Protein AF-A0A268JX99-F1 (afdb_monomer_lite)

Structure (mmCIF, N/CA/C/O backbone):
data_AF-A0A268JX99-F1
#
_entry.id   AF-A0A268JX99-F1
#
loop_
_atom_site.group_PDB
_atom_site.id
_atom_site.type_symbol
_atom_site.label_atom_id
_atom_site.label_alt_id
_atom_site.label_comp_id
_atom_site.label_asym_id
_atom_site.label_entity_id
_atom_site.label_seq_id
_atom_site.pdbx_PDB_ins_code
_atom_site.Cartn_x
_atom_site.Cartn_y
_atom_site.Cartn_z
_atom_site.occupancy
_atom_site.B_iso_or_equiv
_atom_site.auth_seq_id
_atom_site.auth_comp_id
_atom_site.auth_asym_id
_atom_site.auth_atom_id
_atom_site.pdbx_PDB_model_num
ATOM 1 N N . MET A 1 1 ? -8.372 -2.451 18.301 1.00 54.44 1 MET A N 1
ATOM 2 C CA . MET A 1 1 ? -7.242 -3.238 17.772 1.00 54.44 1 MET A CA 1
ATOM 3 C C . MET A 1 1 ? -6.414 -2.342 16.868 1.00 54.44 1 MET A C 1
ATOM 5 O O . MET A 1 1 ? -6.987 -1.470 16.221 1.00 54.44 1 MET A O 1
ATOM 9 N N . ASP A 1 2 ? -5.089 -2.458 16.917 1.00 62.16 2 ASP A N 1
ATOM 10 C CA . ASP A 1 2 ? -4.181 -1.616 16.133 1.00 62.16 2 ASP A CA 1
ATOM 11 C C . ASP A 1 2 ? -4.089 -2.175 14.704 1.00 62.16 2 ASP A C 1
ATOM 13 O O . ASP A 1 2 ? -3.184 -2.923 14.355 1.00 62.16 2 ASP A O 1
ATOM 17 N N . ASN A 1 3 ? -5.097 -1.874 13.880 1.00 75.62 3 ASN A N 1
ATOM 18 C CA . ASN A 1 3 ? -5.228 -2.429 12.526 1.00 75.62 3 ASN A CA 1
ATOM 19 C C . ASN A 1 3 ? -4.306 -1.731 11.503 1.00 75.62 3 ASN A C 1
ATOM 21 O O . ASN A 1 3 ? -4.454 -1.933 10.301 1.00 75.62 3 ASN A O 1
ATOM 25 N N . GLY A 1 4 ? -3.364 -0.899 11.958 1.00 75.62 4 GLY A N 1
ATOM 26 C CA . GLY A 1 4 ? -2.453 -0.134 11.103 1.00 75.62 4 GLY A CA 1
ATOM 27 C C . GLY A 1 4 ? -1.672 -0.988 10.093 1.00 75.62 4 GLY A C 1
ATOM 28 O O . GLY A 1 4 ? -1.702 -0.653 8.912 1.00 75.62 4 GLY A O 1
ATOM 29 N N . PRO A 1 5 ? -1.035 -2.105 10.499 1.00 78.44 5 PRO A N 1
ATOM 30 C CA . PRO A 1 5 ? -0.328 -2.988 9.567 1.00 78.44 5 PRO A CA 1
ATOM 31 C C . PRO A 1 5 ? -1.248 -3.614 8.511 1.00 78.44 5 PRO A C 1
ATOM 33 O O . PRO A 1 5 ? -0.860 -3.756 7.358 1.00 78.44 5 PRO A O 1
ATOM 36 N N . PHE A 1 6 ? -2.490 -3.940 8.877 1.00 82.12 6 PHE A N 1
ATOM 37 C CA . PHE A 1 6 ? -3.470 -4.501 7.946 1.00 82.12 6 PHE A CA 1
ATOM 38 C C . PHE A 1 6 ? -3.927 -3.466 6.909 1.00 82.12 6 PHE A C 1
ATOM 40 O O . PHE A 1 6 ? -3.961 -3.756 5.716 1.00 82.12 6 PHE A O 1
ATOM 47 N N . VAL A 1 7 ? -4.204 -2.234 7.351 1.00 83.81 7 VAL A N 1
ATOM 48 C CA . VAL A 1 7 ? -4.532 -1.105 6.463 1.00 83.81 7 VAL A CA 1
ATOM 49 C C . VAL A 1 7 ? -3.357 -0.775 5.541 1.00 83.81 7 VAL A C 1
ATOM 51 O O . VAL A 1 7 ? -3.575 -0.482 4.370 1.00 83.81 7 VAL A O 1
ATOM 54 N N . PHE A 1 8 ? -2.120 -0.882 6.038 1.00 80.06 8 PHE A N 1
ATOM 55 C CA . PHE A 1 8 ? -0.919 -0.705 5.225 1.00 80.06 8 PHE A CA 1
ATOM 56 C C . PHE A 1 8 ? -0.851 -1.731 4.098 1.00 80.06 8 PHE A C 1
ATOM 58 O O . PHE A 1 8 ? -0.723 -1.351 2.941 1.00 80.06 8 PHE A O 1
ATOM 65 N N . ILE A 1 9 ? -0.983 -3.020 4.428 1.00 84.44 9 ILE A N 1
ATOM 66 C CA . ILE A 1 9 ? -0.908 -4.113 3.452 1.00 84.44 9 ILE A CA 1
ATOM 67 C C . ILE A 1 9 ? -2.011 -3.973 2.395 1.00 84.44 9 ILE A C 1
ATOM 69 O O . ILE A 1 9 ? -1.729 -4.094 1.208 1.00 84.44 9 ILE A O 1
ATOM 73 N N . LEU A 1 10 ? -3.243 -3.648 2.798 1.00 87.25 10 LEU A N 1
ATOM 74 C CA . LEU A 1 10 ? -4.350 -3.395 1.868 1.00 87.25 10 LEU A CA 1
ATOM 75 C C . LEU A 1 10 ? -4.081 -2.209 0.939 1.00 87.25 10 LEU A C 1
ATOM 77 O O . LEU A 1 10 ? -4.292 -2.320 -0.268 1.00 87.25 10 LEU A O 1
ATOM 81 N N . ALA A 1 11 ? -3.598 -1.091 1.487 1.00 84.94 11 ALA A N 1
ATOM 82 C CA . ALA A 1 11 ? -3.247 0.082 0.697 1.00 84.94 11 ALA A CA 1
ATOM 83 C C . ALA A 1 11 ? -2.117 -0.232 -0.289 1.00 84.94 11 ALA A C 1
ATOM 85 O O . ALA A 1 11 ? -2.171 0.211 -1.429 1.00 84.94 11 ALA A O 1
ATOM 86 N N . LEU A 1 12 ? -1.130 -1.025 0.131 1.00 84.75 12 LEU A N 1
ATOM 87 C CA . LEU A 1 12 ? 0.023 -1.409 -0.679 1.00 84.75 12 LEU A CA 1
ATOM 88 C C . LEU A 1 12 ? -0.379 -2.360 -1.815 1.00 84.75 12 LEU A C 1
ATOM 90 O O . LEU A 1 12 ? 0.032 -2.145 -2.951 1.00 84.75 12 LEU A O 1
ATOM 94 N N . ILE A 1 13 ? -1.251 -3.340 -1.549 1.00 88.38 13 ILE A N 1
ATOM 95 C CA . ILE A 1 13 ? -1.820 -4.232 -2.574 1.00 88.38 13 ILE A CA 1
ATOM 96 C C . ILE A 1 13 ? -2.651 -3.437 -3.587 1.00 88.38 13 ILE A C 1
ATOM 98 O O . ILE A 1 13 ? -2.449 -3.585 -4.791 1.00 88.38 13 ILE A O 1
ATOM 102 N N . GLY A 1 14 ? -3.558 -2.572 -3.120 1.00 85.00 14 GLY A N 1
ATOM 103 C CA . GLY A 1 14 ? -4.390 -1.748 -4.003 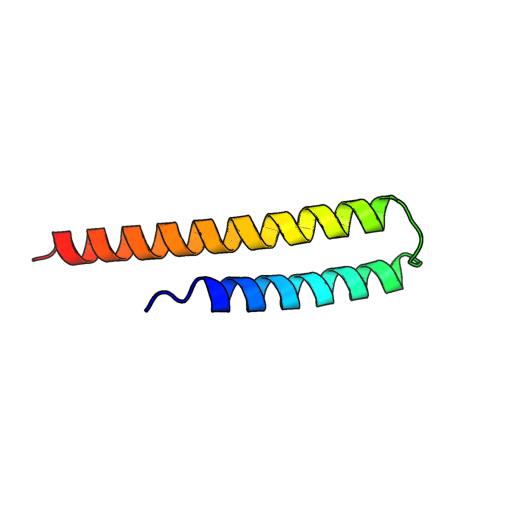1.00 85.00 14 GLY A CA 1
ATOM 104 C C . GLY A 1 14 ? -3.552 -0.847 -4.911 1.00 85.00 14 GLY A C 1
ATOM 105 O O . GLY A 1 14 ? -3.811 -0.750 -6.110 1.00 85.00 14 GLY A O 1
ATOM 106 N N . ASN A 1 15 ? -2.490 -0.261 -4.359 1.00 83.62 15 ASN A N 1
ATOM 107 C CA . ASN A 1 15 ? -1.549 0.550 -5.118 1.00 83.62 15 ASN A CA 1
ATOM 108 C C . ASN A 1 15 ? -0.722 -0.265 -6.118 1.00 83.62 15 ASN A C 1
ATOM 110 O O . ASN A 1 15 ? -0.506 0.196 -7.235 1.00 83.62 15 ASN A O 1
ATOM 114 N N . PHE A 1 16 ? -0.283 -1.473 -5.757 1.00 83.50 16 PHE A N 1
ATOM 115 C CA . PHE A 1 16 ? 0.433 -2.362 -6.675 1.00 83.50 16 PHE A CA 1
ATOM 116 C C . PHE A 1 16 ? -0.422 -2.729 -7.887 1.00 83.50 16 PHE A C 1
ATOM 118 O O . PHE A 1 16 ? 0.070 -2.681 -9.010 1.00 83.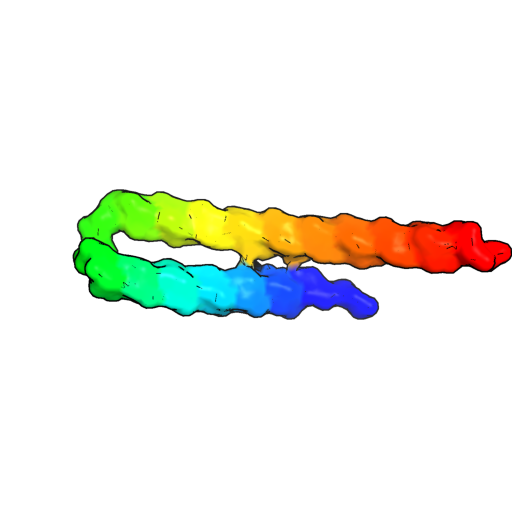50 16 PHE A O 1
ATOM 125 N N . ILE A 1 17 ? -1.705 -3.041 -7.677 1.00 85.06 17 ILE A N 1
ATOM 126 C CA . ILE A 1 17 ? -2.646 -3.348 -8.764 1.00 85.06 17 ILE A CA 1
ATOM 127 C C . ILE A 1 17 ? -2.794 -2.143 -9.700 1.00 85.06 17 ILE A C 1
ATOM 129 O O . ILE A 1 17 ? -2.722 -2.298 -10.918 1.00 85.06 17 ILE A O 1
ATOM 133 N N . LEU A 1 18 ? -2.956 -0.941 -9.138 1.00 82.81 18 LEU A N 1
ATOM 134 C CA . LEU A 1 18 ? -3.065 0.300 -9.907 1.00 82.81 18 LEU A CA 1
ATOM 135 C C . LEU A 1 18 ? -1.800 0.592 -10.713 1.00 82.81 18 LEU A C 1
ATOM 137 O O . LEU A 1 18 ? -1.891 0.885 -11.902 1.00 82.81 18 LEU A O 1
ATOM 141 N N . ILE A 1 19 ? -0.627 0.477 -10.091 1.00 79.81 19 ILE A N 1
ATOM 142 C CA . ILE A 1 19 ? 0.649 0.718 -10.764 1.00 79.81 19 ILE A CA 1
ATOM 143 C C . ILE A 1 19 ? 0.869 -0.305 -11.863 1.00 79.81 19 ILE A C 1
ATOM 145 O O . ILE A 1 19 ? 1.130 0.097 -12.983 1.00 79.81 19 ILE A O 1
ATOM 149 N N . PHE A 1 20 ? 0.739 -1.605 -11.598 1.00 78.31 20 PHE A 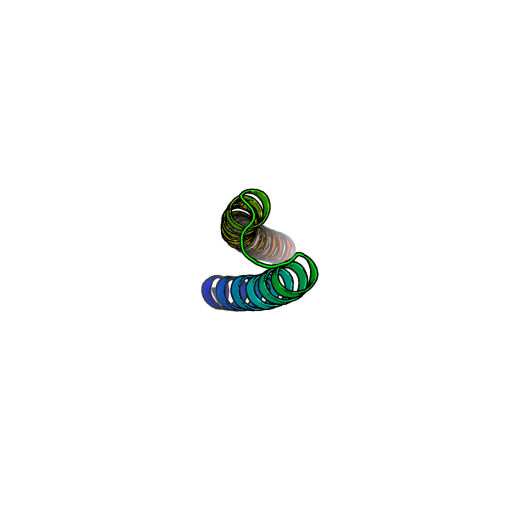N 1
ATOM 150 C CA . PHE A 1 20 ? 0.949 -2.615 -12.637 1.00 78.31 20 PHE A CA 1
ATOM 151 C C . PHE A 1 20 ? -0.055 -2.476 -13.783 1.00 7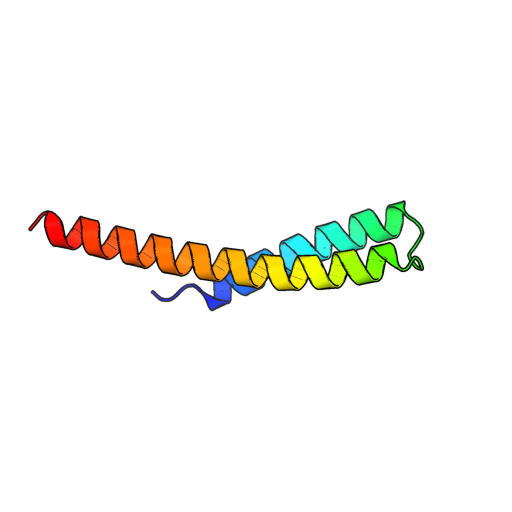8.31 20 PHE A C 1
ATOM 153 O O . PHE A 1 20 ? 0.337 -2.586 -14.942 1.00 78.31 20 PHE A O 1
ATOM 160 N N . GLY A 1 21 ? -1.322 -2.176 -13.480 1.00 81.81 21 GLY A N 1
ATOM 161 C CA . GLY A 1 21 ? -2.339 -1.924 -14.500 1.00 81.81 21 GLY A CA 1
ATOM 162 C C . GLY A 1 21 ? -2.006 -0.715 -15.378 1.00 81.81 21 GLY A C 1
ATOM 163 O O . GLY A 1 21 ? -2.064 -0.806 -16.603 1.00 81.81 21 GLY A O 1
ATOM 164 N N . LEU A 1 22 ? -1.599 0.401 -14.769 1.00 76.94 22 LEU A N 1
ATOM 165 C CA . LEU A 1 22 ? -1.195 1.607 -15.496 1.00 76.94 22 LEU A CA 1
ATOM 166 C C . LEU A 1 22 ? 0.142 1.421 -16.231 1.00 76.94 22 LEU A C 1
ATOM 168 O O . LEU A 1 22 ? 0.276 1.845 -17.370 1.00 76.94 22 LEU A O 1
ATOM 172 N N . GLY A 1 23 ? 1.113 0.743 -15.626 1.00 74.38 23 GLY A N 1
ATOM 173 C CA . GLY A 1 23 ? 2.420 0.451 -16.220 1.00 74.38 23 GLY A CA 1
ATOM 174 C C . GLY A 1 23 ? 2.332 -0.443 -17.444 1.00 74.38 23 GLY A C 1
ATOM 175 O O . GLY A 1 23 ? 3.019 -0.198 -18.434 1.00 74.38 23 GLY A O 1
ATOM 176 N N . PHE A 1 24 ? 1.441 -1.436 -17.406 1.00 76.25 24 PHE A N 1
ATOM 177 C CA . PHE A 1 24 ? 1.141 -2.284 -18.554 1.00 76.25 24 PHE A CA 1
ATOM 178 C C . PHE A 1 24 ? 0.523 -1.483 -19.708 1.00 76.25 24 PHE A C 1
ATOM 180 O O . PHE A 1 24 ? 0.895 -1.684 -20.859 1.00 76.25 24 PHE A O 1
ATOM 187 N N . LEU A 1 25 ? -0.374 -0.538 -19.404 1.00 75.06 25 LEU A N 1
ATOM 188 C CA . LEU A 1 25 ? -0.979 0.349 -20.405 1.00 75.06 25 LEU A CA 1
ATOM 189 C C . LEU A 1 25 ? 0.022 1.337 -21.023 1.00 75.06 25 LEU A C 1
ATOM 191 O O . LEU A 1 25 ? -0.130 1.704 -22.184 1.00 75.06 25 LEU A O 1
ATOM 195 N N . VAL A 1 26 ? 1.018 1.782 -20.254 1.00 72.75 26 VAL A N 1
ATOM 196 C CA . VAL A 1 26 ? 1.947 2.856 -20.651 1.00 72.75 26 VAL A CA 1
ATOM 197 C C . VAL A 1 26 ? 3.257 2.323 -21.259 1.00 72.75 26 VAL A C 1
ATOM 199 O O . VAL A 1 26 ? 4.012 3.091 -21.845 1.00 72.75 26 VAL A O 1
ATOM 202 N N . GLY A 1 27 ? 3.522 1.012 -21.203 1.00 69.75 27 GLY A N 1
ATOM 203 C CA . GLY A 1 27 ? 4.707 0.411 -21.834 1.00 69.75 27 GLY A CA 1
ATOM 204 C C . GLY A 1 27 ? 5.942 0.292 -20.931 1.00 69.75 27 GLY A C 1
ATOM 205 O O . GLY A 1 27 ? 7.058 0.234 -21.433 1.00 69.75 27 GLY A O 1
ATOM 206 N N . GLY A 1 28 ? 5.744 0.221 -19.609 1.00 64.81 28 GLY A N 1
ATOM 207 C CA . GLY A 1 28 ? 6.618 -0.455 -18.633 1.00 64.81 28 GLY A CA 1
ATOM 208 C C . GLY A 1 28 ? 7.994 0.132 -18.284 1.00 64.81 28 GLY A C 1
ATOM 209 O O . GLY A 1 28 ? 8.440 -0.064 -17.157 1.00 64.81 28 GLY A O 1
ATOM 210 N N . GLU A 1 29 ? 8.662 0.861 -19.175 1.00 68.31 29 GLU A N 1
ATOM 211 C CA . GLU A 1 29 ? 10.074 1.254 -18.995 1.00 68.31 29 GLU A CA 1
ATOM 212 C C . GLU A 1 29 ? 10.288 2.767 -19.096 1.00 68.31 29 GLU A C 1
ATOM 214 O O . GLU A 1 29 ? 11.205 3.254 -19.756 1.00 68.31 29 GLU A O 1
ATOM 219 N N . SER A 1 30 ? 9.424 3.532 -18.432 1.00 76.06 30 SER A N 1
ATOM 220 C CA . SER A 1 30 ? 9.530 4.988 -18.392 1.00 76.06 30 SER A CA 1
ATOM 221 C C . SER A 1 30 ? 9.985 5.477 -17.004 1.00 76.06 30 SER A C 1
ATOM 223 O O . SER A 1 30 ? 9.586 4.908 -15.981 1.00 76.06 30 SER A O 1
ATOM 225 N N . PRO A 1 31 ? 10.816 6.532 -16.906 1.00 79.62 31 PRO A N 1
ATOM 226 C CA . PRO A 1 31 ? 11.186 7.136 -15.622 1.00 79.62 31 PRO A CA 1
ATOM 227 C C . PRO A 1 31 ? 9.968 7.557 -14.786 1.00 79.62 31 PRO A C 1
ATOM 229 O O . PRO A 1 31 ? 9.997 7.485 -13.555 1.00 79.62 31 PRO A O 1
ATOM 232 N N . GLU A 1 32 ? 8.874 7.942 -15.445 1.00 81.31 32 GLU A N 1
ATOM 233 C CA . GLU A 1 32 ? 7.604 8.296 -14.813 1.00 81.31 32 GLU A CA 1
ATOM 234 C C . GLU A 1 32 ? 7.005 7.115 -14.041 1.00 81.31 32 GLU A C 1
ATOM 236 O O . GLU A 1 32 ? 6.449 7.317 -12.962 1.00 81.31 32 GLU A O 1
ATOM 241 N N . PHE A 1 33 ? 7.172 5.883 -14.532 1.00 77.81 33 PHE A N 1
ATOM 242 C CA . PHE A 1 33 ? 6.698 4.672 -13.863 1.00 77.81 33 PHE A CA 1
ATOM 243 C C . PHE A 1 33 ? 7.424 4.413 -12.533 1.00 77.81 33 PHE A C 1
ATOM 245 O O . PHE A 1 33 ? 6.802 4.080 -11.517 1.00 77.81 33 PHE A O 1
ATOM 252 N N . THR A 1 34 ? 8.740 4.637 -12.509 1.00 81.12 34 THR A N 1
ATOM 253 C CA . THR A 1 34 ? 9.554 4.543 -11.287 1.00 81.12 34 THR A CA 1
ATOM 254 C C . THR A 1 34 ? 9.132 5.598 -10.265 1.00 81.12 34 THR A C 1
ATOM 256 O O . THR A 1 34 ? 8.962 5.290 -9.084 1.00 81.12 34 THR A O 1
ATOM 259 N N . ILE A 1 35 ? 8.892 6.835 -10.711 1.00 84.69 35 ILE A N 1
ATOM 260 C CA . ILE A 1 35 ? 8.423 7.930 -9.849 1.00 84.69 35 ILE A CA 1
ATOM 261 C C . ILE A 1 35 ? 7.037 7.609 -9.268 1.00 84.69 35 ILE A C 1
ATOM 263 O O . ILE A 1 35 ? 6.834 7.736 -8.059 1.00 84.69 35 ILE A O 1
ATOM 267 N N . LEU A 1 36 ? 6.105 7.129 -10.096 1.00 83.12 36 LEU A N 1
ATOM 268 C CA . LEU A 1 36 ? 4.771 6.684 -9.676 1.00 83.12 36 LEU A CA 1
ATOM 269 C C . LEU A 1 36 ? 4.842 5.581 -8.615 1.00 83.12 36 LEU A C 1
ATOM 271 O O . LEU A 1 36 ? 4.119 5.633 -7.618 1.00 83.12 36 LEU A O 1
ATOM 275 N N . SER A 1 37 ? 5.751 4.623 -8.793 1.00 79.62 37 SER A N 1
ATOM 276 C CA . SER A 1 37 ? 5.973 3.531 -7.842 1.00 79.62 37 SER A CA 1
ATOM 277 C C . SER A 1 37 ? 6.440 4.040 -6.475 1.00 79.62 37 SER A C 1
ATOM 279 O O . SER A 1 37 ? 5.909 3.628 -5.443 1.00 79.62 37 SER A O 1
ATOM 281 N N . ILE A 1 38 ? 7.376 4.993 -6.450 1.00 83.88 38 ILE A N 1
ATOM 282 C CA . ILE A 1 38 ? 7.866 5.606 -5.206 1.00 83.88 38 ILE A CA 1
ATOM 283 C C . ILE A 1 38 ? 6.757 6.413 -4.517 1.00 83.88 38 ILE A C 1
ATOM 285 O O . ILE A 1 38 ? 6.541 6.255 -3.313 1.00 83.88 38 ILE A O 1
ATOM 289 N N . ILE A 1 39 ? 6.028 7.251 -5.264 1.00 87.31 39 ILE A N 1
ATOM 290 C CA . ILE A 1 39 ? 4.923 8.071 -4.731 1.00 87.31 39 ILE A CA 1
ATOM 291 C C . ILE A 1 39 ? 3.845 7.188 -4.107 1.00 87.31 39 ILE A C 1
ATOM 293 O O . ILE A 1 39 ? 3.330 7.481 -3.031 1.00 87.31 39 ILE A O 1
ATOM 297 N N . SER A 1 40 ? 3.523 6.086 -4.763 1.00 84.88 40 SER A N 1
ATOM 298 C CA . SER A 1 40 ? 2.537 5.124 -4.300 1.00 84.88 40 SER A CA 1
ATOM 299 C C . SER A 1 40 ? 2.913 4.472 -2.967 1.00 84.88 40 SER A C 1
ATOM 301 O O . SER A 1 40 ? 2.090 4.431 -2.050 1.00 84.88 40 SER A O 1
ATOM 303 N N . VAL A 1 41 ? 4.166 4.039 -2.797 1.00 83.75 41 VAL A N 1
ATOM 304 C CA . VAL A 1 41 ? 4.637 3.502 -1.511 1.00 83.75 41 VAL A CA 1
ATOM 305 C C . VAL A 1 41 ? 4.505 4.556 -0.406 1.00 83.75 41 VAL A C 1
ATOM 307 O O . VAL A 1 41 ? 3.989 4.256 0.671 1.00 83.75 41 VAL A O 1
ATOM 310 N N . GLN A 1 42 ? 4.895 5.806 -0.681 1.00 86.06 42 GLN A N 1
ATOM 311 C CA . GLN A 1 42 ? 4.744 6.922 0.263 1.00 86.06 42 GLN A CA 1
ATOM 312 C C . GLN A 1 42 ? 3.271 7.190 0.603 1.00 86.06 42 GLN A C 1
ATOM 314 O O . GLN A 1 42 ? 2.920 7.385 1.768 1.00 86.06 42 GLN A O 1
ATOM 319 N N . PHE A 1 43 ? 2.384 7.130 -0.390 1.00 87.00 43 PHE A N 1
ATOM 320 C CA . PHE A 1 43 ? 0.948 7.301 -0.196 1.00 87.00 43 PHE A CA 1
ATOM 321 C C . PHE A 1 43 ? 0.367 6.237 0.745 1.00 87.00 43 PHE A C 1
ATOM 323 O O . PHE A 1 43 ? -0.423 6.565 1.632 1.00 87.00 43 PHE A O 1
ATOM 330 N N . SER A 1 44 ? 0.811 4.980 0.641 1.00 83.50 44 SER A N 1
ATOM 331 C CA . SER A 1 44 ? 0.391 3.913 1.558 1.00 83.50 44 SER A CA 1
ATOM 332 C C . SER A 1 44 ? 0.763 4.218 3.018 1.00 83.50 44 SER A C 1
ATOM 334 O O . SER A 1 44 ? -0.040 3.963 3.919 1.00 83.50 44 SER A O 1
ATOM 336 N N . PHE A 1 45 ? 1.926 4.828 3.276 1.00 84.62 45 PHE A N 1
ATOM 337 C CA . PHE A 1 45 ? 2.296 5.285 4.623 1.00 84.62 45 PHE A CA 1
ATOM 338 C C . PHE A 1 45 ? 1.390 6.413 5.130 1.00 84.62 45 PHE A C 1
ATOM 340 O O . PHE A 1 45 ? 0.955 6.380 6.286 1.00 84.62 45 PHE A O 1
ATOM 347 N N . VAL A 1 46 ? 1.060 7.381 4.270 1.00 89.31 46 VAL A N 1
ATOM 348 C CA . VAL A 1 46 ? 0.156 8.492 4.612 1.00 89.31 46 VAL A CA 1
ATOM 349 C C . VAL A 1 46 ? -1.230 7.971 4.994 1.00 89.31 46 VAL A C 1
ATOM 351 O O . VAL A 1 46 ? -1.764 8.363 6.032 1.00 89.31 46 VAL A O 1
ATOM 354 N N . VAL A 1 47 ? -1.790 7.033 4.224 1.00 87.44 47 VAL A N 1
ATOM 355 C CA . VAL A 1 47 ? -3.103 6.423 4.506 1.00 87.44 47 VAL A CA 1
ATOM 356 C C . VAL A 1 47 ? -3.128 5.757 5.884 1.00 87.44 47 VAL A C 1
ATOM 358 O O . VAL A 1 47 ? -4.071 5.947 6.652 1.00 87.44 47 VAL A O 1
ATOM 361 N N . VAL A 1 48 ? -2.076 5.023 6.249 1.00 88.62 48 VAL A N 1
ATOM 362 C CA . VAL A 1 48 ? -1.977 4.379 7.570 1.00 88.62 48 VAL A CA 1
ATOM 363 C C . VAL A 1 48 ? -1.887 5.401 8.690 1.00 88.62 48 VAL A C 1
ATOM 365 O O . VAL A 1 48 ? -2.521 5.225 9.735 1.00 88.62 48 VAL A O 1
ATOM 368 N N . MET A 1 49 ? -1.109 6.465 8.493 1.00 87.75 49 MET A N 1
ATOM 369 C CA . MET A 1 49 ? -0.988 7.534 9.477 1.00 87.75 49 MET A CA 1
ATOM 370 C C . MET A 1 49 ? -2.340 8.222 9.697 1.00 87.75 49 MET A C 1
ATOM 372 O O . MET A 1 49 ? -2.763 8.369 10.844 1.00 87.75 49 MET A O 1
ATOM 376 N N . LEU A 1 50 ? -3.064 8.543 8.621 1.00 88.25 50 LEU A N 1
ATOM 377 C CA . LEU A 1 50 ? -4.418 9.097 8.693 1.00 88.25 50 LEU A CA 1
ATOM 378 C C . LEU A 1 50 ? -5.372 8.150 9.425 1.00 88.25 50 LEU A C 1
ATOM 380 O O . LEU A 1 50 ? -6.090 8.578 10.326 1.00 88.25 50 LEU A O 1
ATOM 384 N N . PHE A 1 51 ? -5.334 6.852 9.122 1.00 87.50 51 PHE A N 1
ATOM 385 C CA . PHE A 1 51 ? -6.185 5.868 9.791 1.00 87.50 51 PHE A CA 1
ATOM 386 C C . PHE A 1 51 ? -5.881 5.758 11.293 1.00 87.50 51 PHE A C 1
ATOM 388 O O . PHE A 1 51 ? -6.793 5.655 12.117 1.00 87.50 51 PHE A O 1
ATOM 395 N N . LYS A 1 52 ? -4.601 5.830 11.683 1.00 85.44 52 LYS A N 1
ATOM 396 C CA . LYS A 1 52 ? -4.190 5.888 13.094 1.00 85.44 52 LYS A CA 1
ATOM 397 C C . LYS A 1 52 ? -4.697 7.152 13.785 1.00 85.44 52 LYS A C 1
ATOM 399 O O . LYS A 1 52 ? -5.198 7.057 14.907 1.00 85.44 52 LYS A O 1
ATOM 404 N N . ILE A 1 53 ? -4.602 8.309 13.128 1.00 89.06 53 ILE A N 1
ATOM 405 C CA . ILE A 1 53 ? -5.114 9.584 13.649 1.00 89.06 53 ILE A CA 1
ATOM 406 C C . ILE A 1 53 ? -6.633 9.507 13.838 1.00 89.06 53 ILE A C 1
ATOM 40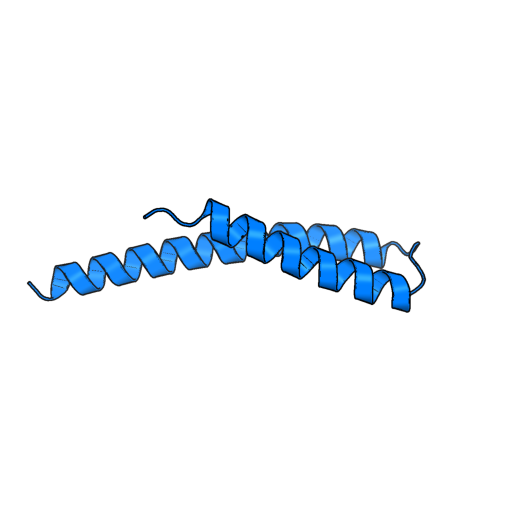8 O O . ILE A 1 53 ? -7.114 9.793 14.931 1.00 89.06 53 ILE A O 1
ATOM 412 N N . LEU A 1 54 ? -7.377 9.036 12.834 1.00 87.06 54 LEU A N 1
ATOM 413 C CA . LEU A 1 54 ? -8.834 8.875 12.901 1.00 87.06 54 LEU A CA 1
ATOM 414 C C . LEU A 1 54 ? -9.256 7.925 14.026 1.00 87.06 54 LEU A C 1
ATOM 416 O O . LEU A 1 54 ? -10.150 8.246 14.808 1.00 87.06 54 LEU A O 1
ATOM 420 N N . ASN A 1 55 ? -8.574 6.788 14.177 1.00 86.56 55 ASN A N 1
ATOM 421 C CA . ASN A 1 55 ? -8.831 5.868 15.284 1.00 86.56 55 ASN A CA 1
ATOM 422 C C . ASN A 1 55 ? -8.557 6.507 16.652 1.00 86.56 55 ASN A C 1
ATOM 424 O O . ASN A 1 55 ? -9.272 6.225 17.615 1.00 86.56 55 ASN A O 1
ATOM 428 N N . LYS A 1 56 ? -7.525 7.351 16.760 1.00 86.44 56 LYS A N 1
ATOM 429 C CA . LYS A 1 56 ? -7.211 8.075 17.997 1.00 86.44 56 LYS A CA 1
ATOM 430 C C . LYS A 1 56 ? -8.270 9.135 18.302 1.00 86.44 56 LYS A C 1
ATOM 432 O O . LYS A 1 56 ? -8.727 9.189 19.438 1.00 86.44 56 LYS A O 1
ATOM 437 N N . LEU A 1 57 ? -8.701 9.905 17.303 1.00 88.25 57 LEU A N 1
ATOM 438 C CA . LEU A 1 57 ? -9.773 10.897 17.440 1.00 88.25 57 LEU A CA 1
ATOM 439 C C . LEU A 1 57 ? -11.086 10.238 17.873 1.00 88.25 57 LEU A C 1
ATOM 441 O O . LEU A 1 57 ? -11.661 10.641 18.876 1.00 88.25 57 LEU A O 1
ATOM 445 N N . LYS A 1 58 ? -11.485 9.137 17.226 1.00 84.56 58 LYS A N 1
ATOM 446 C CA . LYS A 1 58 ? -12.698 8.387 17.583 1.00 84.56 58 LYS A CA 1
ATOM 447 C C . LYS A 1 58 ? -12.677 7.867 19.027 1.00 84.56 58 LYS A C 1
ATOM 449 O O . LYS A 1 58 ? -13.703 7.854 19.701 1.00 84.56 58 LYS A O 1
ATOM 454 N N . LYS A 1 59 ? -11.507 7.447 19.527 1.00 84.38 59 LYS A N 1
ATOM 455 C CA . LYS A 1 59 ? -11.337 7.053 20.938 1.00 84.38 59 LYS A CA 1
ATOM 456 C C . LYS A 1 59 ? -11.467 8.234 21.902 1.00 84.38 59 LYS A C 1
ATOM 458 O O . LYS A 1 59 ? -11.974 8.042 23.002 1.00 84.38 59 LYS A O 1
ATOM 463 N N . LEU A 1 60 ? -10.988 9.417 21.518 1.00 86.88 60 LEU A N 1
ATOM 464 C CA . LEU A 1 60 ? -11.108 10.633 22.327 1.00 86.88 60 LEU A CA 1
ATOM 465 C C . LEU A 1 60 ? -12.557 11.128 22.372 1.00 86.88 60 LEU A C 1
ATOM 467 O O . LEU A 1 60 ? -13.046 11.440 23.450 1.00 86.88 60 LEU A O 1
ATOM 471 N N . GLU A 1 61 ? -13.265 11.108 21.241 1.00 82.12 61 GLU A N 1
ATOM 472 C CA . GLU A 1 61 ? -14.696 11.437 21.185 1.00 82.12 61 GLU A CA 1
ATOM 473 C C . GLU A 1 61 ? -15.544 10.480 22.029 1.00 82.12 61 GLU A C 1
ATOM 475 O O . GLU A 1 61 ? -16.438 10.922 22.744 1.00 82.12 61 GLU A O 1
ATOM 480 N N . GLY A 1 62 ? -15.251 9.176 21.983 1.00 77.56 62 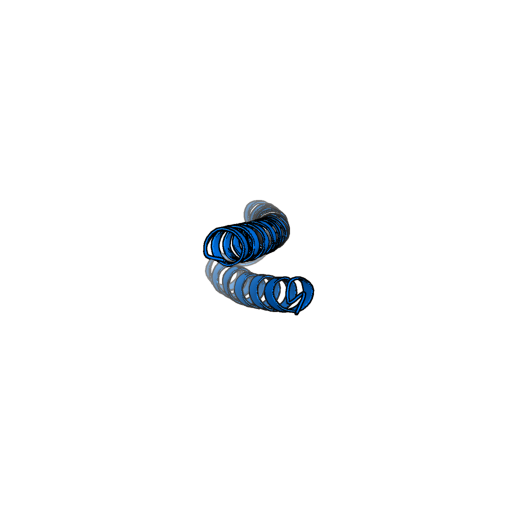GLY A N 1
ATOM 481 C CA . GLY A 1 62 ? -15.943 8.180 22.803 1.00 77.56 62 GLY A CA 1
ATOM 482 C C . GLY A 1 62 ? -15.711 8.370 24.303 1.00 77.56 62 GLY A C 1
ATOM 483 O O . GLY A 1 62 ? -16.642 8.217 25.078 1.00 77.56 62 GLY A O 1
ATOM 484 N N . LYS A 1 63 ? -14.497 8.768 24.706 1.00 66.19 63 LYS A N 1
ATOM 485 C CA . LYS A 1 63 ? -14.164 9.089 26.105 1.00 66.19 63 LYS A CA 1
ATOM 486 C C . LYS A 1 63 ? -14.749 10.408 26.607 1.00 66.19 63 LYS A C 1
ATOM 488 O O . LYS A 1 63 ? -14.770 10.616 27.808 1.00 66.19 63 LYS A O 1
ATOM 493 N N . SER A 1 64 ? -15.148 11.308 25.711 1.00 56.88 64 SER A N 1
ATOM 494 C CA . SER A 1 64 ? -15.727 12.605 26.075 1.00 56.88 64 SER A CA 1
ATOM 495 C C . SER A 1 64 ? -17.241 12.541 26.317 1.00 56.88 64 SER A C 1
ATOM 497 O O . SER A 1 64 ? -17.835 13.571 26.632 1.00 56.88 64 SER A O 1
ATOM 499 N N . LYS A 1 65 ? -17.875 11.381 26.095 1.00 54.62 65 LYS A N 1
ATOM 500 C CA . LYS A 1 65 ? -19.324 11.173 26.257 1.00 54.62 65 LYS A CA 1
ATOM 501 C C . LYS A 1 65 ? -19.713 10.432 27.546 1.00 54.62 65 LYS A C 1
ATOM 503 O O . LYS A 1 65 ? -20.911 10.294 27.775 1.00 54.62 65 LYS A O 1
ATOM 508 N N . ASP A 1 66 ? -18.735 10.012 28.347 1.00 44.81 66 ASP A N 1
ATOM 509 C CA . ASP A 1 66 ? -18.900 9.497 29.717 1.00 44.81 66 ASP A CA 1
ATOM 510 C C . ASP A 1 66 ? -18.434 10.560 30.724 1.00 44.81 66 ASP A C 1
ATOM 512 O O . ASP A 1 66 ? -19.048 10.660 31.810 1.00 44.81 66 ASP A O 1
#

Radius of gyration: 16.4 Å; chains: 1; bounding box: 30×17×52 Å

pLDDT: mean 79.91, std 9.22, range [44.81, 89.31]

Secondary structure (DSSP, 8-state):
---HHHHHHHHHHHHHHHHHHHHHHHTS--HHHHHHHHHHHHHHHHHHHHHHHHHHHHHHHHHT--

Foldseek 3Di:
DLCLVVLLVVLLVVLVVVLVVVCVVVPNDDPVSVVSNVVSNVVSVVRSVVVVVVVVVVVVVVVVVD

Sequence (66 aa):
MDNGPFVFILALIGNFILIFGLGFLVGGESPEFTILSIISVQFSFVVVMLFKILNKLKKLEGKSKD